Protein AF-W2ESW7-F1 (afdb_monomer_lite)

Sequence (134 aa):
MEAAGNSIGDAIAVDDHRFLIIERDNEQGDAAKLKRVYLVDGSDRDHDGVMDKTLVADLLNLANPRNLGGFGPAFRFPFQTIEDVALLDDRTLAILNDNNFPFSSGRTPGKADNDEFITVRLSHRLNADPRALL

Structure (mmCIF, N/CA/C/O backbone):
data_AF-W2ESW7-F1
#
_entry.id   AF-W2ESW7-F1
#
loop_
_atom_site.group_PDB
_atom_site.id
_atom_site.type_symbol
_atom_site.label_atom_id
_atom_site.label_alt_id
_atom_site.label_comp_id
_atom_site.label_asym_id
_atom_site.label_entity_id
_atom_site.label_seq_id
_atom_site.pdbx_PDB_ins_code
_atom_site.Cartn_x
_atom_site.Cartn_y
_atom_site.Cartn_z
_atom_site.occupancy
_atom_site.B_iso_or_equiv
_atom_site.auth_seq_id
_atom_site.auth_comp_id
_atom_site.auth_asym_id
_atom_site.auth_atom_id
_atom_site.pdbx_PDB_model_num
ATOM 1 N N . MET A 1 1 ? 9.645 12.708 -8.331 1.00 50.84 1 MET A N 1
ATOM 2 C CA . MET A 1 1 ? 10.343 12.823 -7.030 1.00 50.84 1 MET A CA 1
ATOM 3 C C . MET A 1 1 ? 9.295 12.865 -5.930 1.00 50.84 1 MET A C 1
ATOM 5 O O . MET A 1 1 ? 8.297 13.554 -6.116 1.00 50.84 1 MET A O 1
ATOM 9 N N . GLU A 1 2 ? 9.490 12.113 -4.847 1.00 62.81 2 GLU A N 1
ATOM 10 C CA . GLU A 1 2 ? 8.538 12.042 -3.731 1.00 62.81 2 GLU A CA 1
ATOM 11 C C . GLU A 1 2 ? 8.307 13.405 -3.066 1.00 62.81 2 GLU A C 1
ATOM 13 O O . GLU A 1 2 ? 9.215 14.238 -2.983 1.00 62.81 2 GLU A O 1
ATOM 18 N N . ALA A 1 3 ? 7.077 13.644 -2.605 1.00 71.81 3 ALA A N 1
ATOM 19 C CA . ALA A 1 3 ? 6.732 14.877 -1.907 1.00 71.81 3 ALA A CA 1
ATOM 20 C C . ALA A 1 3 ? 7.349 14.892 -0.498 1.00 71.81 3 ALA A C 1
ATOM 22 O O . ALA A 1 3 ? 7.357 13.879 0.203 1.00 71.81 3 ALA A O 1
ATOM 23 N N . ALA A 1 4 ? 7.833 16.058 -0.059 1.00 71.06 4 ALA A N 1
ATOM 24 C CA . ALA A 1 4 ? 8.367 16.228 1.289 1.00 71.06 4 ALA A CA 1
ATOM 25 C C . ALA A 1 4 ? 7.312 15.838 2.344 1.00 71.06 4 ALA A C 1
ATOM 27 O O . ALA A 1 4 ? 6.220 16.404 2.364 1.00 71.06 4 ALA A O 1
ATOM 28 N N . GLY A 1 5 ? 7.646 14.876 3.211 1.00 78.31 5 GLY A N 1
ATOM 29 C CA . GLY A 1 5 ? 6.758 14.360 4.262 1.00 78.31 5 GLY A CA 1
ATOM 30 C C . GLY A 1 5 ? 6.123 12.994 3.974 1.00 78.31 5 GLY A C 1
ATOM 31 O O . GLY A 1 5 ? 5.563 12.402 4.895 1.00 78.31 5 GLY A O 1
ATOM 32 N N . ASN A 1 6 ? 6.255 12.471 2.751 1.00 90.75 6 ASN A N 1
ATOM 33 C CA . ASN A 1 6 ? 5.926 11.078 2.448 1.00 90.75 6 ASN A CA 1
ATOM 34 C C . ASN A 1 6 ? 7.111 10.157 2.756 1.00 90.75 6 ASN A C 1
ATOM 36 O O . ASN A 1 6 ? 8.260 10.590 2.856 1.00 90.75 6 ASN A O 1
ATOM 40 N N . SER A 1 7 ? 6.833 8.870 2.908 1.00 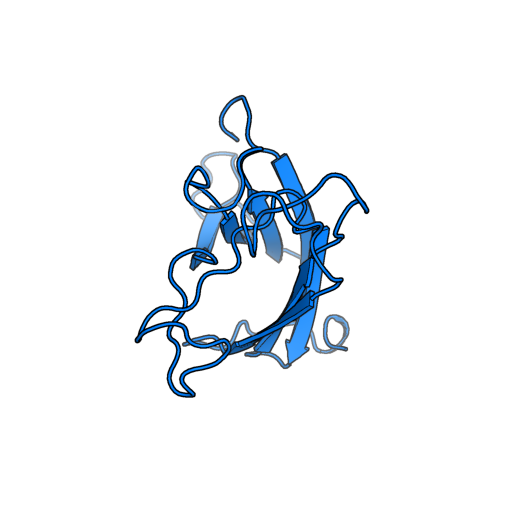92.69 7 SER A N 1
ATOM 41 C CA . SER A 1 7 ? 7.839 7.829 3.096 1.00 92.69 7 SER A CA 1
ATOM 42 C C . SER A 1 7 ? 7.528 6.624 2.223 1.00 92.69 7 SER A C 1
ATOM 44 O O . SER A 1 7 ? 6.363 6.333 1.937 1.00 92.69 7 SER A O 1
ATOM 46 N N . ILE A 1 8 ? 8.591 5.914 1.855 1.00 94.38 8 ILE A N 1
ATOM 47 C CA . ILE A 1 8 ? 8.492 4.573 1.293 1.00 94.38 8 ILE A CA 1
ATOM 48 C C . ILE A 1 8 ? 8.328 3.606 2.463 1.00 94.38 8 ILE A C 1
ATOM 50 O O . ILE A 1 8 ? 9.123 3.646 3.400 1.00 94.38 8 ILE A O 1
ATOM 54 N N . GLY A 1 9 ? 7.265 2.806 2.428 1.00 94.38 9 GLY A N 1
ATOM 55 C CA . GLY A 1 9 ? 7.016 1.760 3.418 1.00 94.38 9 GLY A CA 1
ATOM 56 C C . GLY A 1 9 ? 7.840 0.511 3.132 1.00 94.38 9 GLY A C 1
ATOM 57 O O . GLY A 1 9 ? 8.533 0.024 4.011 1.00 94.38 9 GLY A O 1
ATOM 58 N N . ASP A 1 10 ? 7.792 0.047 1.883 1.00 97.25 10 ASP A N 1
ATOM 59 C CA . ASP A 1 10 ? 8.500 -1.139 1.408 1.00 97.25 10 ASP A CA 1
ATOM 60 C C . ASP A 1 10 ? 8.642 -1.105 -0.123 1.00 97.25 10 ASP A C 1
ATOM 62 O O . ASP A 1 10 ? 7.913 -0.366 -0.803 1.00 97.25 10 ASP A O 1
ATOM 66 N N . ALA A 1 11 ? 9.579 -1.889 -0.656 1.00 96.75 11 ALA A N 1
ATOM 67 C CA . ALA A 1 11 ? 9.805 -2.076 -2.080 1.00 96.75 11 ALA A CA 1
ATOM 68 C C . ALA A 1 11 ? 10.195 -3.529 -2.402 1.00 96.75 11 ALA A C 1
ATOM 70 O O . ALA A 1 11 ? 11.278 -3.983 -2.030 1.00 96.75 11 ALA A O 1
ATOM 71 N N . ILE A 1 12 ? 9.368 -4.223 -3.190 1.00 97.31 12 ILE A N 1
ATOM 72 C CA . ILE A 1 12 ? 9.653 -5.587 -3.662 1.00 97.31 12 ILE A CA 1
ATOM 73 C C . ILE A 1 12 ? 9.756 -5.653 -5.181 1.00 97.31 12 ILE A C 1
ATOM 75 O O . ILE A 1 12 ? 9.064 -4.928 -5.898 1.00 97.31 12 ILE A O 1
ATOM 79 N N . ALA A 1 13 ? 10.603 -6.547 -5.687 1.00 97.06 13 ALA A N 1
ATOM 80 C CA . ALA A 1 13 ? 10.710 -6.793 -7.120 1.00 97.06 13 ALA A CA 1
ATOM 81 C C . ALA A 1 13 ? 9.477 -7.552 -7.638 1.00 97.06 13 ALA A C 1
ATOM 83 O O . ALA A 1 13 ? 9.016 -8.512 -7.025 1.00 97.06 13 ALA A O 1
ATOM 84 N N . VAL A 1 14 ? 8.971 -7.133 -8.793 1.00 97.75 14 VAL A N 1
ATOM 85 C CA . VAL A 1 14 ? 8.010 -7.884 -9.615 1.00 97.75 14 VAL A CA 1
ATOM 86 C C . VAL A 1 14 ? 8.760 -8.685 -10.679 1.00 97.75 14 VAL A C 1
ATOM 88 O O . VAL A 1 14 ? 8.386 -9.817 -10.978 1.00 97.75 14 VAL A O 1
ATOM 91 N N . ASP A 1 15 ? 9.814 -8.092 -11.244 1.00 96.25 15 ASP A N 1
ATOM 92 C CA . ASP A 1 15 ? 10.798 -8.704 -12.139 1.00 96.25 15 ASP A CA 1
ATOM 93 C C . ASP A 1 15 ? 12.104 -7.880 -12.122 1.00 96.25 15 ASP A C 1
ATOM 95 O O . ASP A 1 15 ? 12.299 -7.044 -11.240 1.00 96.25 15 ASP A O 1
ATOM 99 N N . ASP A 1 16 ? 12.997 -8.107 -13.090 1.00 94.62 16 ASP A N 1
ATOM 100 C CA . ASP A 1 16 ? 14.308 -7.450 -13.185 1.00 94.62 16 ASP A CA 1
ATOM 101 C C . ASP A 1 16 ? 14.244 -5.915 -13.356 1.00 94.62 16 ASP A C 1
ATOM 103 O O . ASP A 1 16 ? 15.249 -5.231 -13.142 1.00 94.62 16 ASP A O 1
ATOM 107 N N . HIS A 1 17 ? 13.095 -5.357 -13.754 1.00 94.19 17 HIS A N 1
ATOM 108 C CA . HIS A 1 17 ? 12.941 -3.929 -14.057 1.00 94.19 17 HIS A CA 1
ATOM 109 C C . HIS A 1 17 ? 11.828 -3.241 -13.269 1.00 94.19 17 HIS A C 1
ATOM 111 O O . HIS A 1 17 ? 11.813 -2.011 -13.195 1.00 94.19 17 HIS A O 1
ATOM 117 N N . ARG A 1 18 ? 10.893 -4.001 -12.697 1.00 96.69 18 ARG A N 1
ATOM 118 C CA . ARG A 1 18 ? 9.687 -3.464 -12.067 1.00 96.69 18 ARG A CA 1
ATOM 119 C C . ARG A 1 18 ? 9.626 -3.782 -10.584 1.00 96.69 18 ARG A C 1
ATOM 121 O O . ARG A 1 18 ? 9.904 -4.905 -10.172 1.00 96.69 18 ARG A O 1
ATOM 128 N N . PHE A 1 19 ? 9.155 -2.819 -9.799 1.00 97.19 19 PHE A N 1
ATOM 129 C CA . PHE A 1 19 ? 9.027 -2.912 -8.347 1.00 97.19 19 PHE A CA 1
ATOM 130 C C . PHE A 1 19 ? 7.631 -2.493 -7.894 1.00 97.19 19 PHE A C 1
ATOM 132 O O . PHE A 1 19 ? 7.071 -1.531 -8.420 1.00 97.19 19 PHE A O 1
ATOM 139 N N . LEU A 1 20 ? 7.073 -3.178 -6.898 1.00 97.88 20 LEU A N 1
ATOM 140 C CA . LEU A 1 20 ? 5.963 -2.638 -6.118 1.00 97.88 20 LEU A CA 1
ATOM 141 C C . LEU A 1 20 ? 6.537 -1.806 -4.983 1.00 97.88 20 LEU A C 1
ATOM 143 O O . LEU A 1 20 ? 7.373 -2.301 -4.238 1.00 97.88 20 LEU A O 1
ATOM 147 N N . ILE A 1 21 ? 6.075 -0.567 -4.853 1.00 97.50 21 ILE A N 1
ATOM 148 C CA . ILE A 1 21 ? 6.515 0.369 -3.821 1.00 97.50 21 ILE A CA 1
ATOM 149 C C . ILE A 1 21 ? 5.299 0.847 -3.038 1.00 97.50 21 ILE A C 1
ATOM 151 O O . ILE A 1 21 ? 4.325 1.335 -3.623 1.00 97.50 21 ILE A O 1
ATOM 155 N N . ILE A 1 22 ? 5.358 0.723 -1.714 1.00 98.06 22 ILE A N 1
ATOM 156 C CA . ILE A 1 22 ? 4.396 1.365 -0.820 1.00 98.06 22 ILE A CA 1
ATOM 157 C C . ILE A 1 22 ? 4.842 2.799 -0.589 1.00 98.06 22 ILE A C 1
ATOM 159 O O . ILE A 1 22 ? 5.948 3.045 -0.116 1.00 98.06 22 ILE A O 1
ATOM 163 N N . GLU A 1 23 ? 3.938 3.738 -0.816 1.00 97.00 23 GLU A N 1
ATOM 164 C CA . GLU A 1 23 ? 4.097 5.120 -0.395 1.00 97.00 23 GLU A CA 1
ATOM 165 C C . GLU A 1 23 ? 2.997 5.526 0.559 1.00 97.00 23 GLU A C 1
ATOM 167 O O . GLU A 1 23 ? 1.815 5.207 0.383 1.00 97.00 23 GLU A O 1
ATOM 172 N N . ARG A 1 24 ? 3.399 6.283 1.569 1.00 96.88 24 ARG A N 1
ATOM 173 C CA . ARG A 1 24 ? 2.520 6.715 2.642 1.00 96.88 24 ARG A CA 1
ATOM 174 C C . ARG A 1 24 ? 2.888 8.106 3.132 1.00 96.88 24 ARG A C 1
ATOM 176 O O . ARG A 1 24 ? 4.058 8.474 3.150 1.00 96.88 24 ARG A O 1
ATOM 183 N N . ASP A 1 25 ? 1.897 8.861 3.585 1.00 95.94 25 ASP A N 1
ATOM 184 C CA . ASP A 1 25 ? 2.147 9.990 4.484 1.00 95.94 25 ASP A CA 1
ATOM 185 C C . ASP A 1 25 ? 2.457 9.496 5.913 1.00 95.94 25 ASP A C 1
ATOM 187 O O . ASP A 1 25 ? 2.398 8.296 6.204 1.00 95.94 25 ASP A O 1
ATOM 191 N N . ASN A 1 26 ? 2.775 10.425 6.814 1.00 93.94 26 ASN A N 1
ATOM 192 C CA . ASN A 1 26 ? 2.978 10.141 8.238 1.00 93.94 26 ASN A CA 1
ATOM 193 C C . ASN A 1 26 ? 1.694 10.239 9.079 1.00 93.94 26 ASN A C 1
ATOM 195 O O . ASN A 1 26 ? 1.766 10.104 10.298 1.00 93.94 26 ASN A O 1
ATOM 199 N N . GLU A 1 27 ? 0.539 10.468 8.458 1.00 95.44 27 GLU A N 1
ATOM 200 C CA . GLU A 1 27 ? -0.749 10.558 9.144 1.00 95.44 27 GLU A CA 1
ATOM 201 C C . GLU A 1 27 ? -1.395 9.165 9.271 1.00 95.44 27 GLU A C 1
ATOM 203 O O . GLU A 1 27 ? -0.983 8.196 8.629 1.00 95.44 27 GLU A O 1
ATOM 208 N N . GLN A 1 28 ? -2.425 9.040 10.108 1.00 96.06 28 GLN A N 1
ATOM 209 C CA . GLN A 1 28 ? -3.167 7.790 10.315 1.00 96.06 28 GLN A CA 1
ATOM 210 C C . GLN A 1 28 ? -4.660 8.050 10.533 1.00 96.06 28 GLN A C 1
ATOM 212 O O . GLN A 1 28 ? -5.085 9.190 10.741 1.00 96.06 28 GLN A O 1
ATOM 217 N N . GLY A 1 29 ? -5.473 6.997 10.473 1.00 95.44 29 GLY A N 1
ATOM 218 C CA . GLY A 1 29 ? -6.920 7.087 10.669 1.00 95.44 29 GLY A CA 1
ATOM 219 C C . GLY A 1 29 ? -7.575 8.074 9.701 1.00 95.44 29 GLY A C 1
ATOM 220 O O . GLY A 1 29 ? -7.339 8.034 8.494 1.00 95.44 29 GLY A O 1
ATOM 221 N N . ASP A 1 30 ? -8.406 8.978 10.214 1.00 95.75 30 ASP A N 1
ATOM 222 C CA . ASP A 1 30 ? -9.105 9.979 9.396 1.00 95.75 30 ASP A CA 1
ATOM 223 C C . ASP A 1 30 ? -8.204 11.105 8.876 1.00 95.75 30 ASP A C 1
ATOM 225 O O . ASP A 1 30 ? -8.562 11.766 7.904 1.00 95.75 30 ASP A O 1
ATOM 229 N N . ALA A 1 31 ? -7.024 11.296 9.472 1.00 96.62 31 ALA A N 1
ATOM 230 C CA . ALA A 1 31 ? -6.044 12.266 8.994 1.00 96.62 31 ALA A CA 1
ATOM 231 C C . ALA A 1 31 ? -5.208 11.740 7.813 1.00 96.62 31 ALA A C 1
ATOM 233 O O . ALA A 1 31 ? -4.598 12.549 7.115 1.00 96.62 31 ALA A O 1
ATOM 234 N N . ALA A 1 32 ? -5.194 10.420 7.572 1.00 97.00 32 ALA A N 1
ATOM 235 C CA . ALA A 1 32 ? -4.471 9.800 6.463 1.00 97.00 32 ALA A CA 1
ATOM 236 C C . ALA A 1 32 ? -5.011 10.267 5.104 1.00 97.00 32 ALA A C 1
ATOM 238 O O . ALA A 1 32 ? -6.213 10.198 4.836 1.00 97.00 32 ALA A O 1
ATOM 239 N N . LYS A 1 33 ? -4.106 10.699 4.226 1.00 96.44 33 LYS A N 1
ATOM 240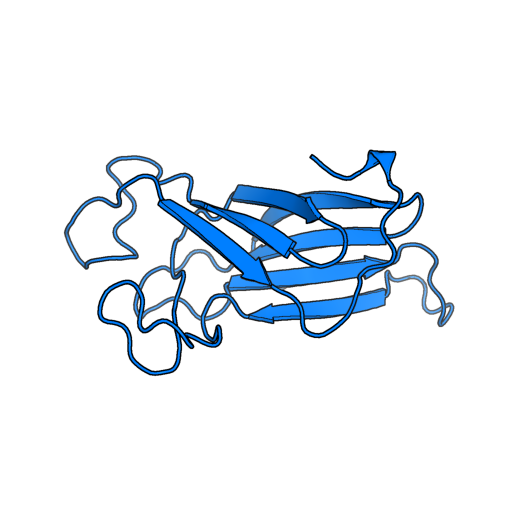 C CA . LYS A 1 33 ? -4.398 11.242 2.888 1.00 96.44 33 LYS A CA 1
ATOM 241 C C . LYS A 1 33 ? -3.757 10.428 1.772 1.00 96.44 33 LYS A C 1
ATOM 243 O O . LYS A 1 33 ? -4.261 10.437 0.651 1.00 96.44 33 LYS A O 1
ATOM 248 N N . LEU A 1 34 ? -2.657 9.740 2.058 1.00 97.12 34 LEU A N 1
ATOM 249 C CA . LEU A 1 34 ? -1.891 8.972 1.091 1.00 97.12 34 LEU A CA 1
ATOM 250 C C . LEU A 1 34 ? -1.413 7.674 1.734 1.00 97.12 34 LEU A C 1
ATOM 252 O O . LEU A 1 34 ? -0.579 7.705 2.631 1.00 97.12 34 LEU A O 1
ATOM 256 N N . LYS A 1 35 ? -1.950 6.548 1.251 1.00 98.00 35 LYS A N 1
ATOM 257 C CA . LYS A 1 35 ? -1.480 5.176 1.501 1.00 98.00 35 LYS A CA 1
ATOM 258 C C . LYS A 1 35 ? -1.680 4.399 0.203 1.00 98.00 35 LYS A C 1
ATOM 260 O O . LYS A 1 35 ? -2.815 4.078 -0.147 1.00 98.00 35 LYS A O 1
ATOM 265 N N . ARG A 1 36 ? -0.632 4.197 -0.586 1.00 98.25 36 ARG A N 1
ATOM 266 C CA . ARG A 1 36 ? -0.747 3.696 -1.963 1.00 98.25 36 ARG A CA 1
ATOM 267 C C . ARG A 1 36 ? 0.335 2.686 -2.278 1.00 98.25 36 ARG A C 1
ATOM 269 O O . ARG A 1 36 ? 1.445 2.793 -1.779 1.00 98.25 36 ARG A O 1
ATOM 276 N N . VAL A 1 37 ? -0.004 1.750 -3.152 1.00 98.38 37 VAL A N 1
ATOM 277 C CA . VAL A 1 37 ? 0.956 0.854 -3.792 1.00 98.38 37 VAL A CA 1
ATOM 278 C C . VAL A 1 37 ? 1.106 1.299 -5.235 1.00 98.38 37 VAL A C 1
ATOM 280 O O . VAL A 1 37 ? 0.107 1.439 -5.950 1.00 98.38 37 VAL A O 1
ATOM 283 N N . TYR A 1 38 ? 2.342 1.503 -5.666 1.00 97.62 38 TYR A N 1
ATOM 284 C CA . TYR A 1 38 ? 2.687 1.817 -7.043 1.00 97.62 38 TYR A CA 1
ATOM 285 C C . TYR A 1 38 ? 3.507 0.694 -7.663 1.00 97.62 38 TYR A C 1
ATOM 287 O O . TYR A 1 38 ? 4.314 0.072 -6.985 1.00 97.62 38 TYR A O 1
ATOM 295 N N . LEU A 1 39 ? 3.316 0.469 -8.959 1.00 96.88 39 LEU A N 1
ATOM 296 C CA . LEU A 1 39 ? 4.258 -0.255 -9.798 1.00 96.88 39 LEU A CA 1
ATOM 297 C C . LEU A 1 39 ? 5.210 0.776 -10.395 1.00 96.88 39 LEU A C 1
ATOM 299 O O . LEU A 1 39 ? 4.760 1.685 -11.097 1.00 96.88 39 LEU A O 1
ATOM 303 N N . VAL A 1 40 ? 6.493 0.636 -10.100 1.00 95.50 40 VAL A N 1
ATOM 304 C CA . VAL A 1 40 ? 7.560 1.491 -10.612 1.00 95.50 40 VAL A CA 1
ATOM 305 C C . VAL A 1 40 ? 8.406 0.690 -11.589 1.00 95.50 40 VAL A C 1
ATOM 307 O O . VAL A 1 40 ? 8.821 -0.419 -11.265 1.00 95.50 40 VAL A O 1
ATOM 310 N N . ASP A 1 41 ? 8.636 1.231 -12.781 1.00 94.06 41 ASP A N 1
ATOM 311 C CA . ASP A 1 41 ? 9.418 0.603 -13.843 1.00 94.06 41 ASP A CA 1
ATOM 312 C C . ASP A 1 41 ? 10.694 1.408 -14.112 1.00 94.06 41 ASP A C 1
ATOM 314 O O . ASP A 1 41 ? 10.653 2.590 -14.456 1.00 94.06 41 ASP A O 1
ATOM 318 N N . GLY A 1 42 ? 11.840 0.756 -13.920 1.00 88.81 42 GLY A N 1
ATOM 319 C CA . GLY A 1 42 ? 13.163 1.352 -14.076 1.00 88.81 42 GLY A CA 1
ATOM 320 C C . GLY A 1 42 ? 13.692 1.370 -15.509 1.00 88.81 42 GLY A C 1
ATOM 321 O O . GLY A 1 42 ? 14.816 1.821 -15.712 1.00 88.81 42 GLY A O 1
ATOM 322 N N . SER A 1 43 ? 12.940 0.862 -16.490 1.00 87.50 43 SER A N 1
ATOM 323 C CA . SER A 1 43 ? 13.367 0.869 -17.895 1.00 87.50 43 SER A CA 1
ATOM 324 C C . SER A 1 43 ? 13.270 2.237 -18.579 1.00 87.50 43 SER A C 1
ATOM 326 O O . SER A 1 43 ? 13.785 2.342 -19.690 1.00 87.50 43 SER A O 1
ATOM 328 N N . ASP A 1 44 ? 12.680 3.249 -17.917 1.00 77.81 44 ASP A N 1
ATOM 329 C CA . ASP A 1 44 ? 12.547 4.635 -18.413 1.00 77.81 44 ASP A CA 1
ATOM 330 C C . ASP A 1 44 ? 11.995 4.645 -19.850 1.00 77.81 44 ASP A C 1
ATOM 332 O O . ASP A 1 44 ? 12.697 4.940 -20.823 1.00 77.81 44 ASP A O 1
ATOM 336 N N . ARG A 1 45 ? 10.749 4.170 -20.019 1.00 77.69 45 ARG A N 1
ATOM 337 C CA . ARG A 1 45 ? 10.208 3.864 -21.355 1.00 77.69 45 ARG A CA 1
ATOM 338 C C . ARG A 1 45 ? 9.960 5.108 -22.194 1.00 77.69 45 ARG A C 1
ATOM 340 O O . ARG A 1 45 ? 9.900 4.999 -23.422 1.00 77.69 45 ARG A O 1
ATOM 347 N N . ASP A 1 46 ? 9.754 6.250 -21.555 1.00 79.94 46 ASP A N 1
ATOM 348 C CA . ASP A 1 46 ? 9.559 7.534 -22.216 1.00 79.94 46 ASP A CA 1
ATOM 349 C C . ASP A 1 46 ? 10.866 8.325 -22.399 1.00 79.94 46 ASP A C 1
ATOM 351 O O . ASP A 1 46 ? 10.863 9.332 -23.115 1.00 79.94 46 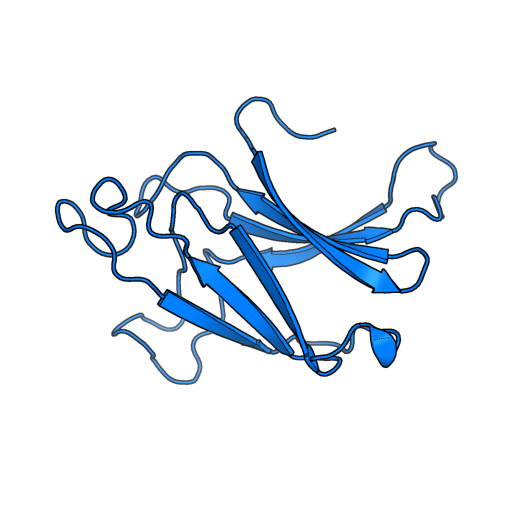ASP A O 1
ATOM 355 N N . HIS A 1 47 ? 11.988 7.799 -21.888 1.00 80.88 47 HIS A N 1
ATOM 356 C CA . HIS A 1 47 ? 13.330 8.367 -21.992 1.00 80.88 47 HIS A CA 1
ATOM 357 C C . HIS A 1 47 ? 13.441 9.770 -21.377 1.00 80.88 47 HIS A C 1
ATOM 359 O O . HIS A 1 47 ? 14.217 10.606 -21.864 1.00 80.88 47 HIS A O 1
ATOM 365 N N . ASP A 1 48 ? 12.659 10.054 -20.338 1.00 83.06 48 ASP A N 1
ATOM 366 C CA . ASP A 1 48 ? 12.676 11.338 -19.640 1.00 83.06 48 ASP A CA 1
ATOM 367 C C . ASP A 1 48 ? 13.717 11.390 -18.502 1.00 83.06 48 ASP A C 1
ATOM 369 O O . ASP A 1 48 ? 13.997 12.462 -17.947 1.00 83.06 48 ASP A O 1
ATOM 373 N N . GLY A 1 49 ? 14.366 10.256 -18.217 1.00 81.00 49 GLY A N 1
ATOM 374 C CA . GLY A 1 49 ? 15.387 10.116 -17.187 1.00 81.00 49 GLY A CA 1
ATOM 375 C C . GLY A 1 49 ? 14.824 9.854 -15.790 1.00 81.00 49 GLY A C 1
ATOM 376 O O . GLY A 1 49 ? 15.588 9.927 -14.817 1.00 81.00 49 GLY A O 1
ATOM 377 N N . VAL A 1 50 ? 13.526 9.566 -15.654 1.00 83.69 50 VAL A N 1
ATOM 378 C CA . VAL A 1 50 ? 12.896 9.124 -14.407 1.00 83.69 50 VAL A CA 1
ATOM 379 C C . VAL A 1 50 ? 12.233 7.752 -14.557 1.00 83.69 50 VAL A C 1
ATOM 381 O O . VAL A 1 50 ? 12.087 7.196 -15.635 1.00 83.69 50 VAL A O 1
ATOM 384 N N . MET A 1 51 ? 11.892 7.139 -13.422 1.00 87.31 51 MET A N 1
ATOM 385 C CA . MET A 1 51 ? 11.176 5.865 -13.430 1.00 87.31 51 MET A CA 1
ATOM 386 C C . MET A 1 51 ? 9.684 6.094 -13.682 1.00 87.31 51 MET A C 1
ATOM 388 O O . MET A 1 51 ? 9.069 6.955 -13.041 1.00 87.31 51 MET A O 1
ATOM 392 N N . ASP A 1 52 ? 9.090 5.255 -14.528 1.00 90.62 52 ASP A N 1
ATOM 393 C CA . ASP A 1 52 ? 7.654 5.252 -14.794 1.00 90.62 52 ASP A CA 1
ATOM 394 C C . ASP A 1 52 ? 6.891 4.731 -13.577 1.00 90.62 52 ASP A C 1
ATOM 396 O O . ASP A 1 52 ? 7.234 3.693 -13.010 1.00 90.62 52 ASP A O 1
ATOM 400 N N . LYS A 1 53 ? 5.810 5.409 -13.183 1.00 92.19 53 LYS A N 1
ATOM 401 C CA . LYS A 1 53 ? 5.048 5.068 -11.974 1.00 92.19 53 LYS A CA 1
ATOM 402 C C . LYS A 1 53 ? 3.557 4.928 -12.252 1.00 92.19 53 LYS A C 1
ATOM 404 O O . LYS A 1 53 ? 2.894 5.874 -12.669 1.00 92.19 53 LYS A O 1
ATOM 409 N N . THR A 1 54 ? 3.007 3.756 -11.944 1.00 94.88 54 THR A N 1
ATOM 410 C CA . THR A 1 54 ? 1.587 3.420 -12.131 1.00 94.88 54 THR A CA 1
ATOM 411 C C . THR A 1 54 ? 0.924 3.096 -10.796 1.00 94.88 54 THR A C 1
ATOM 413 O O . THR A 1 54 ? 1.430 2.279 -10.032 1.00 94.88 54 THR A O 1
ATOM 416 N N . LEU A 1 55 ? -0.230 3.704 -10.497 1.00 96.62 55 LEU A N 1
ATOM 417 C CA . LEU A 1 55 ? -1.000 3.378 -9.291 1.00 96.62 55 LEU A CA 1
ATOM 418 C C . LEU A 1 55 ? -1.590 1.963 -9.392 1.00 96.62 55 LEU A C 1
ATOM 420 O O . LEU A 1 55 ? -2.368 1.681 -10.301 1.00 96.62 55 LEU A O 1
ATOM 424 N N . VAL A 1 56 ? -1.259 1.102 -8.429 1.00 97.44 56 VAL A N 1
ATOM 425 C CA . VAL A 1 56 ? -1.761 -0.280 -8.337 1.00 97.44 56 VAL A CA 1
ATOM 426 C C . VAL A 1 56 ? -2.933 -0.372 -7.369 1.00 97.44 56 VAL A C 1
ATOM 428 O O . VAL A 1 56 ? -3.952 -0.986 -7.686 1.00 97.44 56 VAL A O 1
ATOM 431 N N . ALA A 1 57 ? -2.808 0.249 -6.195 1.00 97.88 57 ALA A N 1
ATOM 432 C CA . ALA A 1 57 ? -3.857 0.254 -5.184 1.00 97.88 57 ALA A CA 1
ATOM 433 C C . ALA A 1 57 ? -3.829 1.542 -4.355 1.00 97.88 57 ALA A C 1
ATOM 435 O O . ALA A 1 57 ? -2.767 1.980 -3.916 1.00 97.88 57 ALA A O 1
ATOM 436 N N . ASP A 1 58 ? -5.006 2.113 -4.096 1.00 98.12 58 ASP A N 1
ATOM 437 C CA . ASP A 1 58 ? -5.197 3.128 -3.059 1.00 98.12 58 ASP A CA 1
ATOM 438 C C . ASP A 1 58 ? -5.735 2.440 -1.801 1.00 98.12 58 ASP A C 1
ATOM 440 O O . ASP A 1 58 ? -6.882 1.992 -1.762 1.00 98.12 58 ASP A O 1
ATOM 444 N N . LEU A 1 59 ? -4.891 2.315 -0.777 1.00 98.25 59 LEU A N 1
ATOM 445 C CA . LEU A 1 59 ? -5.196 1.594 0.458 1.00 98.25 59 LEU A CA 1
ATOM 446 C C . LEU A 1 59 ? -6.198 2.351 1.344 1.00 98.25 59 LEU A C 1
ATOM 448 O O . LEU A 1 59 ? -6.718 1.787 2.308 1.00 98.25 59 LEU A O 1
ATOM 452 N N . LEU A 1 60 ? -6.516 3.607 1.016 1.00 97.81 60 LEU A N 1
A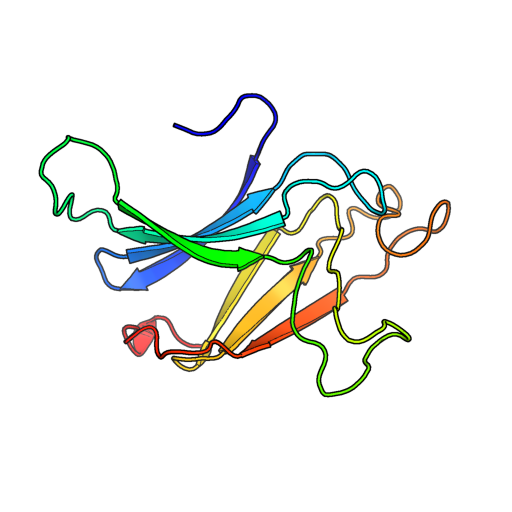TOM 453 C CA . LEU A 1 60 ? -7.611 4.359 1.630 1.00 97.81 60 LEU A CA 1
ATOM 454 C C . LEU A 1 60 ? -8.928 4.224 0.852 1.00 97.81 60 LEU A C 1
ATOM 456 O O . LEU A 1 60 ? -9.941 4.769 1.288 1.00 97.81 60 LEU A O 1
ATOM 460 N N . ASN A 1 61 ? -8.942 3.513 -0.278 1.00 97.75 61 ASN A N 1
ATOM 461 C CA . ASN A 1 61 ? -10.133 3.323 -1.101 1.00 97.75 61 ASN A CA 1
ATOM 462 C C . ASN A 1 61 ? -10.124 1.962 -1.819 1.00 97.75 61 ASN A C 1
ATOM 464 O O . ASN A 1 61 ? -10.131 1.878 -3.050 1.00 97.75 61 ASN A O 1
ATOM 468 N N . LEU A 1 62 ? -10.112 0.878 -1.042 1.00 98.00 62 LEU A N 1
ATOM 469 C CA . LEU A 1 62 ? -10.169 -0.485 -1.571 1.00 98.00 62 LEU A CA 1
ATOM 470 C C . LEU A 1 62 ? -11.615 -0.958 -1.705 1.00 98.00 62 LEU A C 1
ATOM 472 O O . LEU A 1 62 ? -12.429 -0.749 -0.811 1.00 98.00 62 LEU A O 1
ATOM 476 N N . ALA A 1 63 ? -11.936 -1.674 -2.783 1.00 97.50 63 ALA A N 1
ATOM 477 C CA . ALA A 1 63 ? -13.234 -2.331 -2.897 1.00 97.50 63 ALA A CA 1
ATOM 478 C C . ALA A 1 63 ? -13.409 -3.380 -1.783 1.00 97.50 63 ALA A C 1
ATOM 480 O O . ALA A 1 63 ? -12.538 -4.225 -1.574 1.00 97.50 63 ALA A O 1
ATOM 481 N N . ASN A 1 64 ? -14.561 -3.366 -1.109 1.00 97.44 64 ASN A N 1
ATOM 482 C CA . ASN A 1 64 ? -14.872 -4.255 0.011 1.00 97.44 64 ASN A CA 1
ATOM 483 C C . ASN A 1 64 ? -16.052 -5.196 -0.293 1.00 97.44 64 ASN A C 1
ATOM 485 O O . ASN A 1 64 ? -17.090 -5.132 0.367 1.00 97.44 64 ASN A O 1
ATOM 489 N N . PRO A 1 65 ? -15.939 -6.108 -1.276 1.00 95.94 65 PRO A N 1
ATOM 490 C CA . PRO A 1 65 ? -17.062 -6.955 -1.691 1.00 95.94 65 PRO A CA 1
ATOM 491 C C . PRO A 1 65 ? -17.527 -7.938 -0.605 1.00 95.94 65 PRO A C 1
ATOM 493 O O . PRO A 1 65 ? -18.588 -8.542 -0.736 1.00 95.94 65 PRO A O 1
ATOM 496 N N . ARG A 1 66 ? -16.727 -8.130 0.452 1.00 94.50 66 ARG A N 1
ATOM 497 C CA . ARG A 1 66 ? -17.021 -9.038 1.568 1.00 94.50 66 ARG A CA 1
ATOM 498 C C . ARG A 1 66 ? -17.455 -8.308 2.843 1.00 94.50 66 ARG A C 1
ATOM 500 O O . ARG A 1 66 ? -17.647 -8.976 3.853 1.00 94.50 66 ARG A O 1
ATOM 507 N N . ASN A 1 67 ? -17.608 -6.980 2.809 1.00 94.25 67 ASN A N 1
ATOM 508 C CA . ASN A 1 67 ? -17.984 -6.153 3.964 1.00 94.25 67 ASN A CA 1
ATOM 509 C C . ASN A 1 67 ? -17.121 -6.433 5.213 1.00 94.25 67 ASN A C 1
ATOM 511 O O . ASN A 1 67 ? -17.625 -6.569 6.328 1.00 94.25 67 ASN A O 1
ATOM 515 N N . LEU A 1 68 ? -15.805 -6.569 5.019 1.00 91.62 68 LEU A N 1
ATOM 516 C CA . LEU A 1 68 ? -14.863 -6.870 6.096 1.00 91.62 68 LEU A CA 1
ATOM 517 C C . LEU A 1 68 ? -14.787 -5.713 7.096 1.00 91.62 68 LEU A C 1
ATOM 519 O O . LEU A 1 68 ? -14.931 -4.551 6.718 1.00 91.62 68 LEU A O 1
ATOM 523 N N . GLY A 1 69 ? -14.538 -6.040 8.368 1.00 85.19 69 GLY A N 1
ATOM 524 C CA . GLY A 1 69 ? -14.200 -5.066 9.415 1.00 85.19 69 GLY A CA 1
ATOM 525 C C . GLY A 1 69 ? -15.300 -4.062 9.774 1.00 85.19 69 GLY A C 1
ATOM 526 O O . GLY A 1 69 ? -14.999 -3.051 10.396 1.00 85.19 69 GLY A O 1
ATOM 527 N N . GLY A 1 70 ? -16.553 -4.298 9.365 1.00 87.50 70 GLY A N 1
ATOM 528 C CA . GLY A 1 70 ? -17.650 -3.342 9.568 1.00 87.50 70 GLY A CA 1
ATOM 529 C C . GLY A 1 70 ? -17.555 -2.090 8.689 1.00 87.50 70 GLY A C 1
ATOM 530 O O . GLY A 1 70 ? -18.311 -1.142 8.892 1.00 87.50 70 GLY A O 1
ATOM 531 N N . PHE A 1 71 ? -16.643 -2.080 7.712 1.00 88.31 71 PHE A N 1
ATOM 532 C CA . PHE A 1 71 ? -16.556 -1.022 6.715 1.00 88.31 71 PHE A CA 1
ATOM 533 C C . PHE A 1 71 ? -17.738 -1.085 5.745 1.00 88.31 71 PHE A C 1
ATOM 535 O O . PHE A 1 71 ? -18.343 -2.137 5.528 1.00 88.31 71 PHE A O 1
ATOM 542 N N . GLY A 1 72 ? -18.030 0.055 5.119 1.00 92.56 72 GLY A N 1
ATOM 543 C CA . GLY A 1 72 ? -18.940 0.116 3.982 1.00 92.56 72 GLY A CA 1
ATOM 544 C C . GLY A 1 72 ? -18.333 -0.505 2.713 1.00 92.56 72 GLY A C 1
ATOM 545 O O . GLY A 1 72 ? -17.371 -1.277 2.780 1.00 92.56 72 GLY A O 1
ATOM 546 N N . PRO A 1 73 ? -18.846 -0.125 1.530 1.00 95.00 73 PRO A N 1
ATOM 547 C CA . PRO A 1 73 ? -18.359 -0.632 0.244 1.00 95.00 73 PRO A CA 1
ATOM 548 C C . PRO A 1 73 ? -16.869 -0.374 -0.026 1.00 95.00 73 PRO A C 1
ATOM 550 O O . PRO A 1 73 ? -16.270 -1.089 -0.829 1.00 95.00 73 PRO A O 1
ATOM 553 N N . ALA A 1 74 ? -16.282 0.631 0.635 1.00 96.38 74 ALA A N 1
ATOM 554 C CA . ALA A 1 74 ? -14.856 0.925 0.605 1.00 96.38 74 ALA A CA 1
ATOM 555 C C . ALA A 1 74 ? -14.192 0.520 1.931 1.00 96.38 74 ALA A C 1
ATOM 557 O O . ALA A 1 74 ? -14.605 0.966 3.005 1.00 96.38 74 ALA A O 1
ATOM 558 N N . PHE A 1 75 ? -13.157 -0.312 1.847 1.00 97.38 75 PHE A N 1
ATOM 559 C CA . PHE A 1 75 ? -12.285 -0.682 2.954 1.00 97.38 75 PHE A CA 1
ATOM 560 C C . PHE A 1 75 ? -11.094 0.282 3.010 1.00 97.38 75 PHE A C 1
ATOM 562 O O . PHE A 1 75 ? -10.553 0.675 1.974 1.00 97.38 75 PHE A O 1
ATOM 569 N N . ARG A 1 76 ? -10.676 0.647 4.226 1.00 96.75 76 ARG A N 1
ATOM 570 C CA . ARG A 1 76 ? -9.524 1.522 4.479 1.00 96.75 76 ARG A CA 1
ATOM 571 C C . ARG A 1 76 ? -8.476 0.768 5.289 1.00 96.75 76 ARG A C 1
ATOM 573 O O . ARG A 1 76 ? -8.814 0.118 6.278 1.00 96.75 76 ARG A O 1
ATOM 580 N N . PHE A 1 77 ? -7.207 0.935 4.941 1.00 97.19 77 PHE A N 1
ATOM 581 C CA . PHE A 1 77 ? -6.046 0.459 5.696 1.00 97.19 77 PHE A CA 1
ATOM 582 C C . PHE A 1 77 ? -5.201 1.673 6.138 1.00 97.19 77 PHE A C 1
ATOM 584 O O . PHE A 1 77 ? -4.160 1.957 5.551 1.00 97.19 77 PHE A O 1
ATOM 591 N N . PRO A 1 78 ? -5.695 2.486 7.095 1.00 96.25 78 PRO A N 1
ATOM 592 C CA . PRO A 1 78 ? -5.219 3.850 7.325 1.00 96.25 78 PRO A CA 1
ATOM 593 C C . PRO A 1 78 ? -4.097 3.906 8.373 1.00 96.25 78 PRO A C 1
ATOM 595 O O . PRO A 1 78 ? -4.122 4.752 9.269 1.00 96.25 78 PRO A O 1
ATOM 598 N N . PHE A 1 79 ? -3.148 2.978 8.306 1.00 96.50 79 PHE A N 1
ATOM 599 C CA . PHE A 1 79 ? -2.077 2.893 9.292 1.00 96.50 79 PHE A CA 1
ATOM 600 C C . PHE A 1 79 ? -0.931 3.853 8.977 1.00 96.50 79 PHE A C 1
ATOM 602 O O . PHE A 1 79 ? -0.672 4.181 7.814 1.00 96.50 79 PHE A O 1
ATOM 609 N N . GLN A 1 80 ? -0.245 4.316 10.025 1.00 94.00 80 GLN A N 1
ATOM 610 C CA . GLN A 1 80 ? 0.945 5.146 9.860 1.00 94.00 80 GLN A CA 1
ATOM 611 C C . GLN A 1 80 ? 2.072 4.348 9.199 1.00 94.00 80 GLN A C 1
ATOM 613 O O . GLN A 1 80 ? 2.713 4.856 8.287 1.00 94.00 80 GLN A O 1
ATOM 618 N N . THR A 1 81 ? 2.258 3.100 9.617 1.00 92.94 81 THR A N 1
ATOM 619 C CA . THR A 1 81 ? 3.406 2.232 9.327 1.00 92.94 81 THR A CA 1
ATOM 620 C C . THR A 1 81 ? 2.949 0.985 8.567 1.00 92.94 81 THR A C 1
ATOM 622 O O . THR A 1 81 ? 2.882 -0.128 9.076 1.00 92.94 81 THR A O 1
ATOM 625 N N . ILE A 1 82 ? 2.599 1.191 7.297 1.00 96.44 82 ILE A N 1
ATOM 626 C CA . ILE A 1 82 ? 2.413 0.097 6.336 1.00 96.44 82 ILE A CA 1
ATOM 627 C C . ILE A 1 82 ? 3.792 -0.193 5.745 1.00 96.44 82 ILE A C 1
ATOM 629 O O . ILE A 1 82 ? 4.281 0.610 4.948 1.00 96.44 82 ILE A O 1
ATOM 633 N N . GLU A 1 83 ? 4.427 -1.273 6.185 1.00 93.75 83 GLU A N 1
ATOM 634 C CA . GLU A 1 83 ? 5.869 -1.501 5.974 1.00 93.75 83 GLU A CA 1
ATOM 635 C C . GLU A 1 83 ? 6.191 -2.833 5.300 1.00 93.75 83 GLU A C 1
ATOM 637 O O . GLU A 1 83 ? 7.349 -3.222 5.239 1.00 93.75 83 GLU A O 1
ATOM 642 N N . ASP A 1 84 ? 5.183 -3.527 4.771 1.00 96.56 84 ASP A N 1
ATOM 643 C CA . ASP A 1 84 ? 5.425 -4.759 4.026 1.00 96.56 84 ASP A CA 1
ATOM 644 C C . ASP A 1 84 ? 4.361 -4.960 2.939 1.00 96.56 84 ASP A C 1
ATOM 646 O O . ASP A 1 84 ? 3.147 -4.803 3.169 1.00 96.56 84 ASP A O 1
ATOM 650 N N . VAL A 1 85 ? 4.836 -5.290 1.740 1.00 97.69 85 VAL A N 1
ATOM 651 C CA . VAL A 1 85 ? 4.044 -5.809 0.628 1.00 97.69 85 VAL A CA 1
ATOM 652 C C . VAL A 1 85 ? 4.674 -7.097 0.125 1.00 97.69 85 VAL A C 1
ATOM 654 O O . VAL A 1 85 ? 5.854 -7.153 -0.190 1.00 97.69 85 VAL A O 1
ATOM 657 N N . ALA A 1 86 ? 3.847 -8.116 -0.093 1.00 97.44 86 ALA A N 1
ATOM 658 C CA . ALA A 1 86 ? 4.296 -9.347 -0.725 1.00 97.44 86 ALA A CA 1
ATOM 659 C C . ALA A 1 86 ? 3.387 -9.783 -1.874 1.00 97.44 86 ALA A C 1
ATOM 661 O O . ALA A 1 86 ? 2.175 -9.554 -1.858 1.00 97.44 86 ALA A O 1
ATOM 662 N N . LEU A 1 87 ? 3.964 -10.453 -2.871 1.00 97.75 87 LEU A N 1
ATOM 663 C CA . LEU A 1 87 ? 3.220 -11.101 -3.948 1.00 97.75 87 LEU A CA 1
ATOM 664 C C . LEU A 1 87 ? 2.824 -12.514 -3.518 1.00 97.75 87 LEU A C 1
ATOM 666 O O . LEU A 1 87 ? 3.657 -13.413 -3.498 1.00 97.75 87 LEU A O 1
ATOM 670 N N . LEU A 1 88 ? 1.545 -12.720 -3.201 1.00 97.88 88 LEU A N 1
ATOM 671 C CA . LEU A 1 88 ? 1.015 -14.062 -2.922 1.00 97.88 88 LEU A CA 1
ATOM 672 C C . LEU A 1 88 ? 0.762 -14.852 -4.207 1.00 97.88 88 LEU A C 1
ATOM 674 O O . LEU A 1 88 ? 0.835 -16.072 -4.238 1.00 97.88 88 LEU A O 1
ATOM 678 N N . ASP A 1 89 ? 0.390 -14.141 -5.267 1.00 97.38 89 ASP A N 1
ATOM 679 C CA . ASP A 1 89 ? 0.328 -14.654 -6.626 1.00 97.38 89 ASP A CA 1
ATOM 680 C C . ASP A 1 89 ? 0.415 -13.476 -7.610 1.00 97.38 89 ASP A C 1
ATOM 682 O O . ASP A 1 89 ? 0.398 -12.308 -7.219 1.00 97.38 89 ASP A O 1
ATOM 686 N N . ASP A 1 90 ? 0.447 -13.775 -8.907 1.00 96.00 90 ASP A N 1
ATOM 687 C CA . ASP A 1 90 ? 0.529 -12.806 -10.013 1.00 96.00 90 ASP A CA 1
ATOM 688 C C . ASP A 1 90 ? -0.627 -11.769 -10.070 1.00 96.00 90 ASP A C 1
ATOM 690 O O . ASP A 1 90 ? -0.677 -10.889 -10.935 1.00 96.00 90 ASP A O 1
ATOM 694 N N . ARG A 1 91 ? -1.610 -11.869 -9.174 1.00 97.25 91 ARG A N 1
ATOM 695 C CA . ARG A 1 91 ? -2.764 -10.974 -9.074 1.00 97.25 91 ARG A CA 1
ATOM 696 C C . ARG A 1 91 ? -3.175 -10.664 -7.627 1.00 97.25 91 ARG A C 1
ATOM 698 O O . ARG A 1 91 ? -4.210 -10.022 -7.432 1.00 97.25 91 ARG A O 1
ATOM 705 N N . THR A 1 92 ? -2.424 -11.090 -6.618 1.00 98.31 92 THR A N 1
ATOM 706 C CA . THR A 1 92 ? -2.826 -10.942 -5.215 1.00 98.31 92 THR A CA 1
ATOM 707 C C . THR A 1 92 ? -1.651 -10.466 -4.374 1.00 98.31 92 THR A C 1
ATOM 709 O O . THR A 1 92 ? -0.628 -11.137 -4.291 1.00 98.31 92 THR A O 1
ATOM 712 N N . LEU A 1 93 ? -1.829 -9.317 -3.724 1.00 98.50 93 LEU A N 1
ATOM 713 C CA . LEU A 1 93 ? -0.865 -8.753 -2.784 1.00 98.50 93 LEU A CA 1
ATOM 714 C C . LEU A 1 93 ? -1.250 -9.118 -1.349 1.00 98.50 93 LEU A C 1
ATOM 716 O O . LEU A 1 93 ? -2.440 -9.104 -1.026 1.00 98.50 93 LEU A O 1
ATOM 720 N N . ALA A 1 94 ? -0.270 -9.369 -0.489 1.00 98.31 94 ALA A N 1
ATOM 721 C CA . ALA A 1 94 ? -0.396 -9.185 0.954 1.00 98.31 94 ALA A CA 1
ATOM 722 C C . ALA A 1 94 ? 0.116 -7.788 1.314 1.00 98.31 94 ALA A C 1
ATOM 724 O O . ALA A 1 94 ? 1.129 -7.363 0.770 1.00 98.31 94 ALA A O 1
ATOM 725 N N . ILE A 1 95 ? -0.590 -7.084 2.198 1.00 98.25 95 ILE A N 1
ATOM 726 C CA . ILE A 1 95 ? -0.192 -5.769 2.722 1.00 98.25 95 ILE A CA 1
ATOM 727 C C . ILE A 1 95 ? -0.291 -5.824 4.241 1.00 98.25 95 ILE A C 1
ATOM 729 O O . ILE A 1 95 ? -1.343 -6.228 4.752 1.00 98.25 95 ILE A O 1
ATOM 733 N N . LEU A 1 96 ? 0.775 -5.446 4.947 1.00 97.12 96 LEU A N 1
ATOM 734 C CA . LEU A 1 96 ? 0.867 -5.595 6.399 1.00 97.12 96 LEU A CA 1
ATOM 735 C C . LEU A 1 96 ? 1.108 -4.249 7.097 1.00 97.12 96 LEU A C 1
ATOM 737 O O . LEU A 1 96 ? 1.733 -3.334 6.559 1.00 97.12 96 LEU A O 1
ATOM 741 N N . ASN A 1 97 ? 0.571 -4.142 8.309 1.00 94.94 97 ASN A N 1
ATOM 742 C CA . ASN A 1 97 ? 0.810 -3.054 9.248 1.00 94.94 97 ASN A CA 1
ATOM 743 C C . ASN A 1 97 ? 1.851 -3.493 10.281 1.00 94.94 97 ASN A C 1
ATOM 745 O O . ASN A 1 97 ? 1.575 -4.436 11.025 1.00 94.94 97 ASN A O 1
ATOM 749 N N . ASP A 1 98 ? 2.972 -2.781 10.369 1.00 91.38 98 ASP A N 1
ATOM 750 C CA . ASP A 1 98 ? 3.813 -2.800 11.566 1.00 91.38 98 ASP A CA 1
ATOM 751 C C . ASP A 1 98 ? 3.180 -1.819 12.549 1.00 91.38 98 ASP A C 1
ATOM 753 O O . ASP A 1 98 ? 3.247 -0.609 12.368 1.00 91.38 98 ASP A O 1
ATOM 757 N N . ASN A 1 99 ? 2.488 -2.306 13.572 1.00 86.44 99 ASN A N 1
ATOM 758 C CA . ASN A 1 99 ? 1.688 -1.440 14.437 1.00 86.44 99 ASN A CA 1
ATOM 759 C C . ASN A 1 99 ? 2.506 -0.482 15.324 1.00 86.44 99 ASN A C 1
ATOM 761 O O . ASN A 1 99 ? 1.887 0.307 16.047 1.00 86.44 99 ASN A O 1
ATOM 765 N N . ASN A 1 100 ? 3.846 -0.536 15.301 1.00 85.44 100 ASN A N 1
ATOM 766 C CA . ASN A 1 100 ? 4.741 0.240 16.163 1.00 85.44 100 ASN A CA 1
ATOM 767 C C . ASN A 1 100 ? 4.195 0.362 17.600 1.00 85.44 100 ASN A C 1
ATOM 769 O O . ASN A 1 100 ? 3.993 1.459 18.142 1.00 85.44 100 ASN A O 1
ATOM 773 N N . PHE A 1 101 ? 3.818 -0.780 18.176 1.00 86.88 101 PHE A N 1
ATOM 774 C CA . PHE A 1 101 ? 3.058 -0.825 19.417 1.00 86.88 101 PHE A CA 1
ATOM 775 C C . PHE A 1 101 ? 3.776 -0.085 20.567 1.00 86.88 101 PHE A C 1
ATOM 777 O O . PHE A 1 101 ? 4.974 -0.292 20.777 1.00 86.88 101 PHE A O 1
ATOM 784 N N . PRO A 1 102 ? 3.064 0.712 21.392 1.00 89.81 102 PRO A N 1
ATOM 785 C CA . PRO A 1 102 ? 1.619 0.977 21.388 1.00 89.81 102 PRO A CA 1
ATOM 786 C C . PRO A 1 102 ? 1.228 2.313 20.723 1.00 89.81 102 PRO A C 1
ATOM 788 O O . PRO A 1 102 ? 0.202 2.891 21.085 1.00 89.81 102 PRO A O 1
ATOM 791 N N . PHE A 1 103 ? 2.058 2.871 19.841 1.00 88.12 103 PHE A N 1
ATOM 792 C CA . PHE A 1 103 ? 1.953 4.284 19.455 1.00 88.12 103 PHE A CA 1
ATOM 793 C C . PHE A 1 103 ? 0.988 4.546 18.290 1.00 88.12 103 PHE A C 1
ATOM 795 O O . PHE A 1 103 ? 0.407 5.635 18.217 1.00 88.12 103 PHE A O 1
ATOM 802 N N . SER A 1 104 ? 0.777 3.567 17.408 1.00 90.94 104 SER A N 1
ATOM 803 C CA . SER A 1 104 ? -0.182 3.682 16.302 1.00 90.94 104 SER A CA 1
ATOM 804 C C . SER A 1 104 ? -1.617 3.457 16.782 1.00 90.94 104 SER A C 1
ATOM 806 O O . SER A 1 104 ? -1.877 2.617 17.643 1.00 90.94 104 SER A O 1
ATOM 808 N N . SER A 1 105 ? -2.555 4.234 16.241 1.00 94.06 105 SER A N 1
ATOM 809 C CA . SER A 1 105 ? -3.996 4.153 16.541 1.00 94.06 105 SER A CA 1
ATOM 810 C C . SER A 1 105 ? -4.860 4.473 15.313 1.00 94.06 105 SER A C 1
ATOM 812 O O . SER A 1 105 ? -5.915 5.110 15.397 1.00 94.06 105 SER A O 1
ATOM 814 N N . GLY A 1 106 ? -4.392 4.056 14.137 1.00 92.81 106 GLY A N 1
ATOM 815 C CA . GLY A 1 106 ? -5.012 4.335 12.848 1.00 92.81 106 GLY A CA 1
ATOM 816 C C . GLY A 1 106 ? -6.349 3.626 12.650 1.00 92.81 106 GLY A C 1
ATOM 817 O O . GLY A 1 106 ? -7.242 4.179 12.004 1.00 92.81 106 GLY A O 1
ATOM 818 N N . ARG A 1 107 ? -6.539 2.428 13.219 1.00 93.12 107 ARG A N 1
ATOM 819 C CA . ARG A 1 107 ? -7.801 1.676 13.095 1.00 93.12 107 ARG A CA 1
ATOM 820 C C . ARG A 1 107 ? -8.890 2.237 13.998 1.00 93.12 107 ARG A C 1
ATOM 822 O O . ARG A 1 107 ? -10.060 2.263 13.617 1.00 93.12 107 ARG A O 1
ATOM 829 N N . THR A 1 108 ? -8.535 2.609 15.223 1.00 92.50 108 THR A N 1
ATOM 830 C CA . THR A 1 108 ? -9.475 3.109 16.231 1.00 92.50 108 THR A CA 1
ATOM 831 C C . THR A 1 108 ? -8.803 4.217 17.040 1.00 92.50 108 THR A C 1
ATOM 833 O O . THR A 1 108 ? -7.878 3.922 17.796 1.00 92.50 108 THR A O 1
ATOM 836 N N . PRO A 1 109 ? -9.282 5.472 16.943 1.00 92.88 109 PRO A N 1
ATOM 837 C CA . PRO A 1 109 ? -8.676 6.592 17.653 1.00 92.88 109 PRO A CA 1
ATOM 838 C C . PRO A 1 109 ? -8.538 6.331 19.156 1.00 92.88 109 PRO A C 1
ATOM 840 O O . PRO A 1 109 ? -9.501 5.950 19.824 1.00 92.88 109 PRO A O 1
ATOM 843 N N . GLY A 1 110 ? -7.333 6.541 19.689 1.00 92.56 110 GLY A N 1
ATOM 844 C CA . GLY A 1 110 ? -7.033 6.368 21.114 1.00 92.56 110 GLY A CA 1
ATOM 845 C C . GLY A 1 110 ? -6.880 4.915 21.579 1.00 92.56 110 GLY A C 1
ATOM 846 O O . GLY A 1 110 ? -6.667 4.686 22.769 1.00 92.56 110 GLY A O 1
ATOM 847 N N . LYS A 1 111 ? -6.958 3.936 20.672 1.00 94.75 111 LYS A N 1
ATOM 848 C CA . LYS A 1 111 ? -6.657 2.530 20.949 1.00 94.75 111 LYS A CA 1
ATOM 849 C C . LYS A 1 111 ? -5.445 2.110 20.126 1.00 94.75 111 LYS A C 1
ATOM 851 O O . LYS A 1 111 ? -5.441 2.317 18.920 1.00 94.75 111 LYS A O 1
ATOM 856 N N . ALA A 1 112 ? -4.463 1.493 20.782 1.00 94.38 112 ALA A N 1
ATOM 857 C CA . ALA A 1 112 ? -3.311 0.927 20.092 1.00 94.38 112 ALA A CA 1
ATOM 858 C C . ALA A 1 112 ? -3.759 -0.073 19.013 1.00 94.38 112 ALA A C 1
ATOM 860 O O . ALA A 1 112 ? -4.659 -0.891 19.251 1.00 94.38 112 ALA A O 1
ATOM 861 N N . ASP A 1 113 ? -3.145 0.017 17.8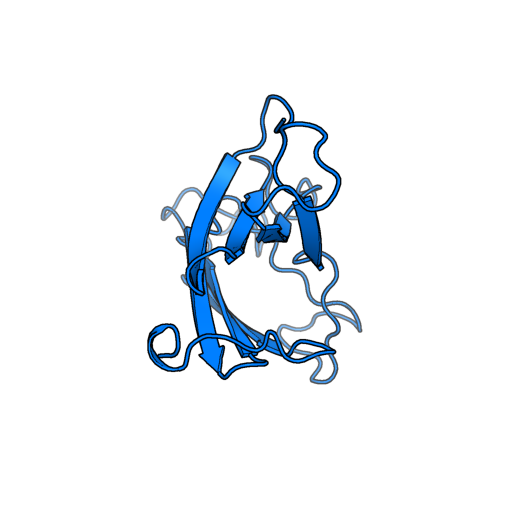38 1.00 93.56 113 ASP A N 1
ATOM 862 C CA . ASP A 1 113 ? -3.433 -0.875 16.723 1.00 93.56 113 ASP A CA 1
ATOM 863 C C . ASP A 1 113 ? -2.983 -2.313 17.028 1.00 93.56 113 ASP A C 1
ATOM 865 O O . ASP A 1 113 ? -2.002 -2.552 17.731 1.00 93.56 113 ASP A O 1
ATOM 869 N N . ASN A 1 114 ? -3.715 -3.284 16.479 1.00 91.25 114 ASN A N 1
ATOM 870 C CA . ASN A 1 114 ? -3.223 -4.656 16.379 1.00 91.25 114 ASN A CA 1
ATOM 871 C C . ASN A 1 114 ? -2.271 -4.764 15.181 1.00 91.25 114 ASN A C 1
ATOM 873 O O . ASN A 1 114 ? -2.358 -3.966 14.244 1.00 91.25 114 ASN A O 1
ATOM 877 N N . ASP A 1 115 ? -1.442 -5.807 15.157 1.00 89.88 115 ASP A N 1
ATOM 878 C CA . ASP A 1 115 ? -0.860 -6.265 13.894 1.00 89.88 115 ASP A CA 1
ATOM 879 C C . ASP A 1 115 ? -1.990 -6.748 12.981 1.00 89.88 115 ASP A C 1
ATOM 881 O O . ASP A 1 115 ? -2.849 -7.543 13.381 1.00 89.88 115 ASP A O 1
ATOM 885 N N . GLU A 1 116 ? -2.028 -6.223 11.762 1.00 92.44 116 GLU A N 1
ATOM 886 C CA . GLU A 1 116 ? -3.068 -6.531 10.788 1.00 92.44 116 GLU A CA 1
ATOM 887 C C . GLU A 1 116 ? -2.441 -6.717 9.412 1.00 92.44 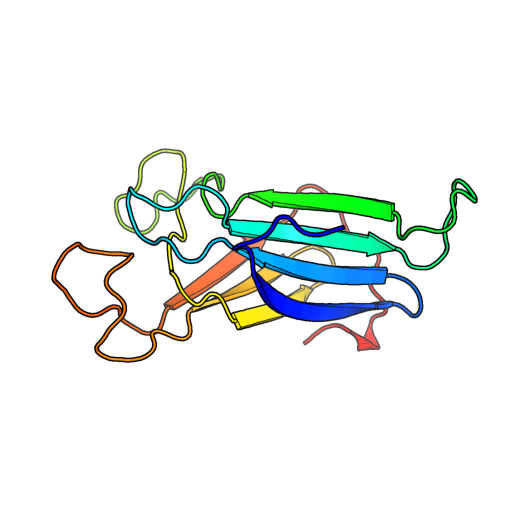116 GLU A C 1
ATOM 889 O O . GLU A 1 116 ? -1.544 -5.973 9.020 1.00 92.44 116 GLU A O 1
ATOM 894 N N . PHE A 1 117 ? -2.958 -7.680 8.656 1.00 95.25 117 PHE A N 1
ATOM 895 C CA . PHE A 1 117 ? -2.662 -7.810 7.240 1.00 95.25 117 PHE A CA 1
ATOM 896 C C . PHE A 1 117 ? -3.945 -7.994 6.439 1.00 95.25 117 PHE A C 1
ATOM 898 O O . PHE A 1 117 ? -4.941 -8.539 6.924 1.00 95.25 117 PHE A O 1
ATOM 905 N N . ILE A 1 118 ? -3.903 -7.558 5.186 1.00 96.69 118 ILE A N 1
ATOM 906 C CA . ILE A 1 118 ? -4.973 -7.760 4.213 1.00 96.69 118 ILE A CA 1
ATOM 907 C C . ILE A 1 118 ? -4.429 -8.423 2.958 1.00 96.69 118 ILE A C 1
ATOM 909 O O . ILE A 1 118 ? -3.243 -8.332 2.648 1.00 96.69 118 ILE A O 1
ATOM 913 N N . THR A 1 119 ? -5.330 -9.052 2.205 1.00 97.75 119 THR A N 1
ATOM 914 C CA . THR A 1 119 ? -5.041 -9.450 0.827 1.00 97.75 119 THR A CA 1
ATOM 915 C C . THR A 1 119 ? -5.786 -8.544 -0.139 1.00 97.75 119 THR A C 1
ATOM 917 O O . THR A 1 119 ? -6.985 -8.297 0.015 1.00 97.75 119 THR A O 1
ATOM 920 N N . VAL A 1 120 ? -5.074 -8.042 -1.144 1.00 98.19 120 VAL A N 1
ATOM 921 C CA . VAL A 1 120 ? -5.618 -7.163 -2.179 1.00 98.19 120 VAL A CA 1
ATOM 922 C C . VAL A 1 120 ? -5.509 -7.874 -3.516 1.00 98.19 120 VAL A C 1
ATOM 924 O O . VAL A 1 120 ? -4.418 -8.107 -4.029 1.00 98.19 120 VAL A O 1
ATOM 927 N N . ARG A 1 121 ? -6.658 -8.221 -4.100 1.00 97.88 121 ARG A N 1
ATOM 928 C CA . ARG A 1 121 ? -6.714 -8.792 -5.447 1.00 97.88 121 ARG A CA 1
ATOM 929 C C . ARG A 1 121 ? -6.775 -7.681 -6.491 1.00 97.88 121 ARG A C 1
ATOM 931 O O . ARG A 1 121 ? -7.679 -6.849 -6.464 1.00 97.88 121 ARG A O 1
ATOM 938 N N . LEU A 1 122 ? -5.857 -7.724 -7.447 1.00 97.31 122 LEU A N 1
ATOM 939 C CA . LEU A 1 122 ? -5.709 -6.727 -8.502 1.00 97.31 122 LEU A CA 1
ATOM 940 C C . LEU A 1 122 ? -6.732 -6.928 -9.628 1.00 97.31 122 LEU A C 1
ATOM 942 O O . LEU A 1 122 ? -7.239 -8.030 -9.859 1.00 97.31 122 LEU A O 1
ATOM 946 N N . SER A 1 123 ? -7.049 -5.874 -10.376 1.00 94.75 123 SER A N 1
ATOM 947 C CA . SER A 1 123 ? -7.918 -5.963 -11.562 1.00 94.75 123 SER A CA 1
ATOM 948 C C . SER A 1 123 ? -7.228 -6.667 -12.735 1.00 94.75 123 SER A C 1
ATOM 950 O O . SER A 1 123 ? -7.888 -7.392 -13.481 1.00 94.75 123 SER A O 1
ATOM 952 N N . HIS A 1 124 ? -5.906 -6.545 -12.833 1.00 94.31 124 HIS A N 1
ATOM 953 C CA . HIS A 1 124 ? -5.071 -7.142 -13.872 1.00 94.31 124 HIS A CA 1
ATOM 954 C C . HIS A 1 124 ? -3.908 -7.922 -13.256 1.00 94.31 124 HIS A C 1
ATOM 956 O O . HIS A 1 124 ? -3.573 -7.733 -12.089 1.00 94.31 124 HIS A O 1
ATOM 962 N N . ARG A 1 125 ? -3.332 -8.831 -14.043 1.00 96.50 125 ARG A N 1
ATOM 963 C CA . ARG A 1 125 ? -2.103 -9.546 -13.687 1.00 96.50 125 ARG A CA 1
ATOM 964 C C . ARG A 1 125 ? -0.908 -8.601 -13.742 1.00 96.50 125 ARG A C 1
ATOM 966 O O . ARG A 1 125 ? -0.888 -7.713 -14.595 1.00 96.50 125 ARG A O 1
ATOM 973 N N . LEU A 1 126 ? 0.080 -8.827 -12.884 1.00 96.12 126 LEU A N 1
ATOM 974 C CA . LEU A 1 126 ? 1.350 -8.099 -12.929 1.00 96.12 126 LEU A CA 1
ATOM 975 C C . LEU A 1 126 ? 2.318 -8.687 -13.960 1.00 96.12 126 LEU A C 1
ATOM 977 O O . LEU A 1 126 ? 3.219 -7.982 -14.413 1.00 96.12 126 LEU A O 1
ATOM 981 N N . ASN A 1 127 ? 2.103 -9.936 -14.377 1.00 96.81 127 ASN A N 1
ATOM 982 C CA . ASN A 1 127 ? 3.067 -10.743 -15.120 1.00 96.81 127 ASN A CA 1
ATOM 983 C C . ASN A 1 127 ? 4.399 -10.795 -14.360 1.00 96.81 127 ASN A C 1
ATOM 985 O O . ASN A 1 127 ? 5.437 -10.421 -14.903 1.00 96.81 127 ASN A O 1
ATOM 989 N N . ALA A 1 128 ? 4.330 -11.143 -13.076 1.00 96.88 128 ALA A N 1
ATOM 990 C CA . ALA A 1 128 ? 5.496 -11.228 -12.207 1.00 96.88 128 ALA A CA 1
ATOM 991 C C . ALA A 1 128 ? 6.411 -12.391 -12.617 1.00 96.88 128 ALA A C 1
ATOM 993 O O . ALA A 1 128 ? 5.937 -13.430 -13.095 1.00 96.88 128 ALA A O 1
ATOM 994 N N . ASP A 1 129 ? 7.715 -12.237 -12.389 1.00 97.00 129 ASP A N 1
ATOM 995 C CA . ASP A 1 129 ? 8.637 -13.368 -12.421 1.00 97.00 129 ASP A CA 1
ATOM 996 C C . ASP A 1 129 ? 8.175 -14.393 -11.367 1.00 97.00 129 ASP A C 1
ATOM 998 O O . ASP A 1 129 ? 7.967 -14.020 -10.211 1.00 97.00 129 ASP A O 1
ATOM 1002 N N . PRO A 1 130 ? 8.013 -15.685 -11.710 1.00 95.19 130 PRO A N 1
ATOM 1003 C CA . PRO A 1 130 ? 7.606 -16.705 -10.745 1.00 95.19 130 PRO A CA 1
ATOM 1004 C C . PRO A 1 130 ? 8.484 -16.778 -9.490 1.00 95.19 130 PRO A C 1
ATOM 1006 O O . PRO A 1 130 ? 8.013 -17.226 -8.450 1.00 95.19 130 PRO A O 1
ATOM 1009 N N . ARG A 1 131 ? 9.748 -16.343 -9.570 1.00 94.94 131 ARG A N 1
ATOM 1010 C CA . ARG A 1 131 ? 10.680 -16.284 -8.433 1.00 94.94 131 ARG A CA 1
ATOM 1011 C C . ARG A 1 131 ? 10.351 -15.175 -7.429 1.00 94.94 131 ARG A C 1
ATOM 1013 O O . ARG A 1 131 ? 10.885 -15.208 -6.327 1.00 94.94 131 ARG A O 1
ATOM 1020 N N . ALA A 1 132 ? 9.527 -14.202 -7.811 1.00 92.31 132 ALA A N 1
ATOM 1021 C CA . ALA A 1 132 ? 9.092 -13.100 -6.956 1.00 92.31 132 ALA A CA 1
ATOM 1022 C C . ALA A 1 132 ? 7.829 -13.428 -6.135 1.00 92.31 132 ALA A C 1
ATOM 1024 O O . ALA A 1 132 ? 7.405 -12.613 -5.319 1.00 92.31 132 ALA A O 1
ATOM 1025 N N . LEU A 1 133 ? 7.206 -14.589 -6.365 1.00 93.38 133 LEU A N 1
ATOM 1026 C CA . LEU A 1 133 ? 5.996 -15.026 -5.666 1.00 93.38 133 LEU A CA 1
ATOM 1027 C C . LEU A 1 133 ? 6.347 -15.793 -4.378 1.00 93.38 133 LEU A C 1
ATOM 1029 O O . LEU A 1 133 ? 7.336 -16.531 -4.356 1.00 93.38 133 LEU A O 1
ATOM 1033 N N . LEU A 1 134 ? 5.517 -15.643 -3.340 1.00 85.06 134 LEU A N 1
ATOM 1034 C CA . LEU A 1 134 ? 5.555 -16.438 -2.102 1.00 85.06 134 LEU A CA 1
ATOM 1035 C C . LEU A 1 134 ? 4.816 -17.779 -2.218 1.00 85.06 134 LEU A C 1
ATOM 1037 O O . LEU A 1 134 ? 3.784 -17.845 -2.923 1.00 85.06 134 LEU A O 1
#

Secondary structure (DSSP, 8-state):
-PPTT-EEEEEEESSSSEEEEEEE-S--GGG---EEEEEEETT-TT-SSS-EEEEEEETTSEE-TT-GGG--SEE----S-EEEEEEEETTEEEEEE--TTTT--SSSTTSPPPPEEEEEE-SS-----GGG--

pLDDT: mean 93.1, std 7.07, range [50.84, 98.5]

Radius of gyration: 15.19 Å; chains: 1; bounding box: 34×33×44 Å

Foldseek 3Di:
DDDPQKDWQEWAALEPFKIWIWIFGQDAAPVTDFTFIWIWGRPCVVVPPGIDIDTFDGQQFAQDPPCPPVDDRGHHPGKSRFRDWAAQDQFKIKTWGPQVPQPIQRSHPPGRDDTDIDMGGTPDGPNGDPVRHD